Protein AF-A0A941PP85-F1 (afdb_monomer)

Structure (mmCIF, N/CA/C/O backbone):
data_AF-A0A941PP85-F1
#
_entry.id   AF-A0A941PP85-F1
#
loop_
_atom_site.group_PDB
_atom_site.id
_atom_site.type_symbol
_atom_site.label_atom_id
_atom_site.label_alt_id
_atom_site.label_comp_id
_atom_site.label_asym_id
_atom_site.label_entity_id
_atom_site.label_seq_id
_atom_site.pdbx_PDB_ins_code
_atom_site.Cartn_x
_atom_site.Cartn_y
_atom_site.Cartn_z
_atom_site.occupancy
_atom_site.B_iso_or_equiv
_atom_site.auth_seq_id
_atom_site.auth_comp_id
_atom_site.auth_asym_id
_atom_site.auth_atom_id
_atom_site.pdbx_PDB_model_num
ATOM 1 N N . PRO A 1 1 ? -8.841 1.679 -11.461 1.00 78.00 1 PRO A N 1
ATOM 2 C CA . PRO A 1 1 ? -8.427 0.319 -11.877 1.00 78.00 1 PRO A CA 1
ATOM 3 C C . PRO A 1 1 ? -7.120 -0.069 -11.171 1.00 78.00 1 PRO A C 1
ATOM 5 O O . PRO A 1 1 ? -6.156 0.696 -11.206 1.00 78.00 1 PRO A O 1
ATOM 8 N N . ARG A 1 2 ? -7.086 -1.244 -10.525 1.00 77.19 2 ARG A N 1
ATOM 9 C CA . ARG A 1 2 ? -5.952 -1.654 -9.685 1.00 77.19 2 ARG A CA 1
ATOM 10 C C . ARG A 1 2 ? -4.659 -1.758 -10.512 1.00 77.19 2 ARG A C 1
ATOM 12 O O . ARG A 1 2 ? -4.675 -2.441 -11.537 1.00 77.19 2 ARG A O 1
ATOM 19 N N . PRO A 1 3 ? -3.539 -1.161 -10.065 1.00 80.56 3 PRO A N 1
ATOM 20 C CA . PRO A 1 3 ? -2.272 -1.281 -10.775 1.00 80.56 3 PRO A CA 1
ATOM 21 C C . PRO A 1 3 ? -1.810 -2.748 -10.845 1.00 80.56 3 PRO A C 1
ATOM 23 O O . PRO A 1 3 ? -2.050 -3.517 -9.902 1.00 80.56 3 PRO A O 1
ATOM 26 N N . PRO A 1 4 ? -1.152 -3.152 -11.948 1.00 85.44 4 PRO A N 1
ATOM 27 C CA . PRO A 1 4 ? -0.679 -4.517 -12.127 1.00 85.44 4 PRO A CA 1
ATOM 28 C C . PRO A 1 4 ? 0.355 -4.879 -11.058 1.00 85.44 4 PRO A C 1
ATOM 30 O O . PRO A 1 4 ? 1.186 -4.065 -10.653 1.00 85.44 4 PRO A 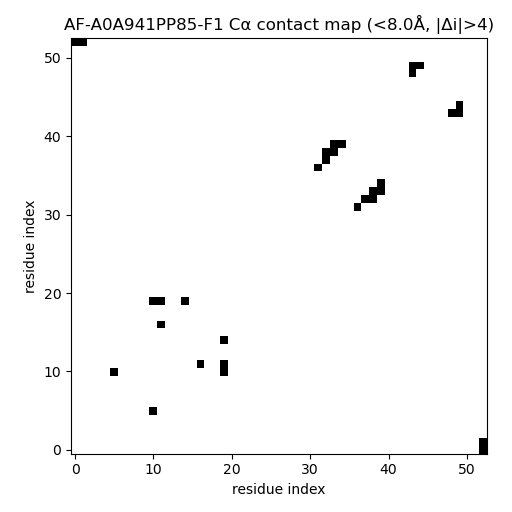O 1
ATOM 33 N N . ARG A 1 5 ? 0.305 -6.127 -10.582 1.00 87.75 5 ARG A N 1
ATOM 34 C CA . ARG A 1 5 ? 1.316 -6.649 -9.657 1.00 87.75 5 ARG A CA 1
ATOM 35 C C . ARG A 1 5 ? 2.566 -7.016 -10.449 1.00 87.75 5 ARG A C 1
ATOM 37 O O . ARG A 1 5 ? 2.488 -7.829 -11.362 1.00 87.75 5 ARG A O 1
ATOM 44 N N . VAL A 1 6 ? 3.707 -6.458 -10.060 1.00 89.19 6 VAL A N 1
ATOM 45 C CA . VAL A 1 6 ? 5.006 -6.714 -10.694 1.00 89.19 6 VAL A CA 1
ATOM 46 C C . VAL A 1 6 ? 5.844 -7.612 -9.785 1.00 89.19 6 VAL A C 1
ATOM 48 O O . VAL A 1 6 ? 5.922 -7.377 -8.576 1.00 89.19 6 VAL A O 1
ATOM 51 N N . ASN A 1 7 ? 6.453 -8.658 -10.349 1.00 90.06 7 ASN A N 1
ATOM 52 C CA . ASN A 1 7 ? 7.401 -9.492 -9.614 1.00 90.06 7 ASN A CA 1
ATOM 53 C C . ASN A 1 7 ? 8.672 -8.681 -9.336 1.00 90.06 7 ASN A C 1
ATOM 55 O O . ASN A 1 7 ? 9.180 -7.997 -10.218 1.00 90.06 7 ASN A O 1
ATOM 59 N N . ARG A 1 8 ? 9.225 -8.785 -8.123 1.00 86.94 8 ARG A N 1
ATOM 60 C CA . ARG A 1 8 ? 10.467 -8.094 -7.757 1.00 86.94 8 ARG A CA 1
ATOM 61 C C . ARG A 1 8 ? 11.628 -8.444 -8.694 1.00 86.94 8 ARG A C 1
ATOM 63 O O . ARG A 1 8 ? 12.428 -7.563 -8.980 1.00 86.94 8 ARG A O 1
ATOM 70 N N . ALA A 1 9 ? 11.691 -9.682 -9.189 1.00 90.06 9 ALA A N 1
ATOM 71 C CA . ALA A 1 9 ? 12.735 -10.121 -10.118 1.00 90.06 9 ALA A CA 1
ATOM 72 C C . ALA A 1 9 ? 12.686 -9.411 -11.484 1.00 90.06 9 ALA A C 1
ATOM 74 O O . ALA A 1 9 ? 13.718 -9.277 -12.122 1.00 90.06 9 ALA A O 1
ATOM 75 N N . THR A 1 10 ? 11.510 -8.940 -11.912 1.00 91.94 10 THR A N 1
ATOM 76 C CA . THR A 1 10 ? 11.292 -8.266 -13.208 1.00 91.94 10 THR A CA 1
ATOM 77 C C . THR A 1 10 ? 10.949 -6.783 -13.030 1.00 91.94 10 THR A C 1
ATOM 79 O O . THR A 1 10 ? 10.460 -6.120 -13.942 1.00 91.94 10 THR A O 1
ATOM 82 N N . ALA A 1 11 ? 11.118 -6.250 -11.817 1.00 90.75 11 ALA A N 1
ATOM 83 C CA . ALA A 1 11 ? 10.722 -4.886 -11.488 1.00 90.75 11 ALA A CA 1
ATOM 84 C C . ALA A 1 11 ? 11.620 -3.844 -12.169 1.00 90.75 11 ALA A C 1
ATOM 86 O O . ALA A 1 11 ? 11.146 -2.758 -12.492 1.00 90.75 11 ALA A O 1
ATOM 87 N N . SER A 1 12 ? 12.884 -4.192 -12.433 1.00 90.25 12 SER A N 1
ATOM 88 C CA . SER A 1 12 ? 13.833 -3.360 -13.182 1.00 90.25 12 SER A CA 1
ATOM 89 C C . SER A 1 12 ? 13.338 -2.976 -14.571 1.00 90.25 12 SER A C 1
ATOM 91 O O . SER A 1 12 ? 13.652 -1.893 -15.049 1.00 90.25 12 SER A O 1
ATOM 93 N N . ASP A 1 13 ? 12.543 -3.845 -15.193 1.00 92.56 13 ASP A N 1
ATOM 94 C CA . ASP A 1 13 ? 12.162 -3.712 -16.601 1.00 92.56 13 ASP A CA 1
ATOM 95 C C . ASP A 1 13 ? 10.982 -2.748 -16.788 1.00 92.56 13 ASP A C 1
ATOM 97 O O . ASP A 1 13 ? 10.693 -2.311 -17.897 1.00 92.56 13 ASP A O 1
ATOM 101 N N . SER A 1 14 ? 10.275 -2.425 -15.699 1.00 89.56 14 SER A N 1
AT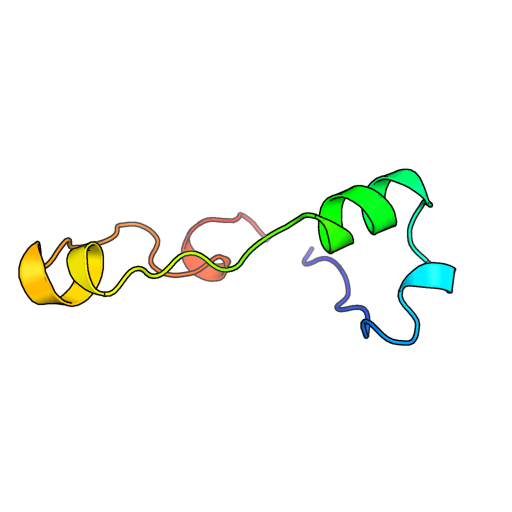OM 102 C CA . SER A 1 14 ? 9.027 -1.648 -15.721 1.00 89.56 14 SER A CA 1
ATOM 103 C C . SER A 1 14 ? 9.023 -0.433 -14.794 1.00 89.56 14 SER A C 1
ATOM 105 O O . SER A 1 14 ? 8.156 0.429 -14.934 1.00 89.56 14 SER A O 1
ATOM 107 N N . LEU A 1 15 ? 9.964 -0.341 -13.850 1.00 90.38 15 LEU A N 1
ATOM 108 C CA . LEU A 1 15 ? 10.041 0.747 -12.876 1.00 90.38 15 LEU A CA 1
ATOM 109 C C . LEU A 1 15 ? 11.261 1.630 -13.124 1.00 90.38 15 LEU A C 1
ATOM 111 O O . LEU A 1 15 ? 12.319 1.165 -13.539 1.00 90.38 15 LEU A O 1
ATOM 115 N N . SER A 1 16 ? 11.130 2.920 -12.809 1.00 93.56 16 SER A N 1
ATOM 116 C CA . SER A 1 16 ? 12.256 3.844 -12.913 1.00 93.56 16 SER A CA 1
ATOM 117 C C . SER A 1 16 ? 13.343 3.524 -11.871 1.00 93.56 16 SER A C 1
ATOM 119 O O . SER A 1 16 ? 13.027 3.058 -10.769 1.00 93.56 16 SER A O 1
ATOM 121 N N . PRO A 1 17 ? 14.621 3.842 -12.152 1.00 92.56 17 PRO A N 1
ATOM 122 C CA . PRO A 1 17 ? 15.712 3.652 -11.194 1.00 92.56 17 PRO A CA 1
ATOM 123 C C . PRO A 1 17 ? 15.465 4.327 -9.837 1.00 92.56 17 PRO A C 1
ATOM 125 O O . PRO A 1 17 ? 15.758 3.749 -8.791 1.00 92.56 17 PRO A O 1
ATOM 128 N N . LEU A 1 18 ? 14.855 5.519 -9.838 1.00 94.12 18 LEU A N 1
ATOM 129 C CA . LEU A 1 18 ? 14.504 6.237 -8.611 1.00 94.12 18 LEU A CA 1
ATOM 130 C C . LEU A 1 18 ? 13.480 5.462 -7.764 1.00 94.12 18 LEU A C 1
ATOM 132 O O . LEU A 1 18 ? 13.646 5.345 -6.550 1.00 94.12 18 LEU A O 1
ATOM 136 N N . MET A 1 19 ? 12.446 4.890 -8.393 1.00 92.06 19 MET A N 1
ATOM 137 C CA . MET A 1 19 ? 11.458 4.063 -7.689 1.00 92.06 19 MET A CA 1
ATOM 138 C C . MET A 1 19 ? 12.091 2.794 -7.115 1.00 92.06 19 MET A C 1
ATOM 140 O O . MET A 1 19 ? 11.775 2.408 -5.989 1.00 92.06 19 MET A O 1
ATOM 144 N N . LEU A 1 20 ? 13.003 2.163 -7.857 1.00 91.75 20 LEU A N 1
ATOM 145 C CA . LEU A 1 20 ? 13.718 0.975 -7.390 1.00 91.75 20 LEU A CA 1
ATOM 146 C C . LEU A 1 20 ? 14.589 1.283 -6.165 1.00 91.75 20 LEU A C 1
ATOM 148 O O . LEU A 1 20 ? 14.555 0.506 -5.210 1.00 91.75 20 LEU A O 1
ATOM 152 N N . SER A 1 21 ? 15.295 2.422 -6.150 1.00 92.44 21 SER A N 1
ATOM 153 C CA . SER A 1 21 ? 16.080 2.871 -4.984 1.00 92.44 21 SER A CA 1
ATOM 154 C C . SER A 1 21 ? 15.186 3.042 -3.758 1.00 92.44 21 SER A C 1
ATOM 156 O O . SER A 1 21 ? 15.420 2.424 -2.719 1.00 92.44 21 SER A O 1
ATOM 158 N N . PHE A 1 22 ? 14.076 3.768 -3.912 1.00 92.44 22 PHE A N 1
ATOM 159 C CA . PHE A 1 22 ? 13.111 3.973 -2.832 1.00 92.44 22 PHE A CA 1
ATOM 160 C C . PHE A 1 22 ? 12.554 2.646 -2.278 1.00 92.44 22 PHE A C 1
ATOM 162 O O . PHE A 1 22 ? 12.481 2.428 -1.063 1.00 92.44 22 PHE A O 1
ATOM 169 N N . MET A 1 23 ? 12.183 1.715 -3.163 1.00 90.50 23 MET A N 1
ATOM 170 C CA . MET A 1 23 ? 11.694 0.387 -2.773 1.00 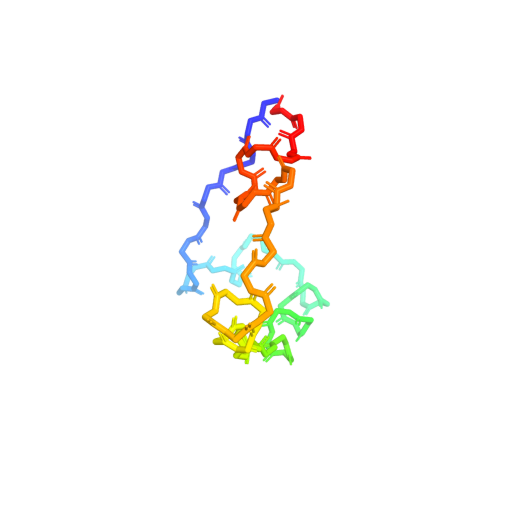90.50 23 MET A CA 1
ATOM 171 C C . MET A 1 23 ? 12.778 -0.496 -2.137 1.00 90.50 23 MET A C 1
ATOM 173 O O . MET A 1 23 ? 12.444 -1.444 -1.421 1.00 90.50 23 MET A O 1
ATOM 177 N N . GLY A 1 24 ? 14.055 -0.238 -2.426 1.00 90.06 24 GLY A N 1
ATOM 178 C CA . GLY A 1 24 ? 15.205 -0.912 -1.822 1.00 90.06 24 GLY A CA 1
ATOM 179 C C . GLY A 1 24 ? 15.498 -0.430 -0.402 1.00 90.06 24 GLY A C 1
ATOM 180 O O . GLY A 1 24 ? 15.836 -1.237 0.459 1.00 90.06 24 GLY A O 1
ATOM 181 N N . GLU A 1 25 ? 15.307 0.862 -0.143 1.00 93.88 25 GLU A N 1
ATOM 182 C CA . GLU A 1 25 ? 15.514 1.482 1.172 1.00 93.88 25 GLU A CA 1
ATOM 183 C C . GLU A 1 25 ? 14.352 1.240 2.146 1.00 93.88 25 GLU A C 1
ATOM 185 O O . GLU A 1 25 ? 14.522 1.295 3.369 1.00 93.88 25 GLU A O 1
ATOM 190 N N . SER A 1 26 ? 13.165 0.952 1.608 1.00 89.94 26 SER 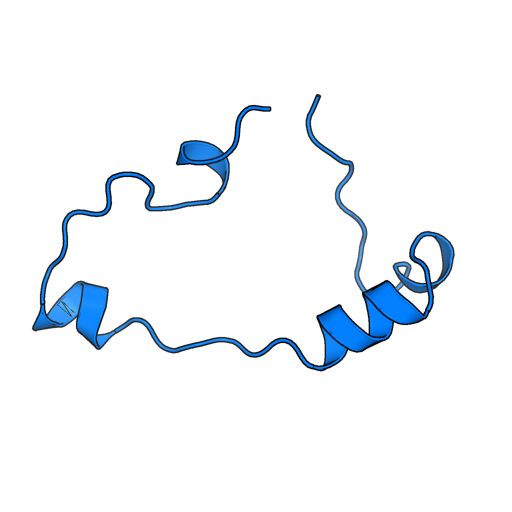A N 1
ATOM 191 C CA . SER A 1 26 ? 11.958 0.653 2.377 1.00 89.94 26 SER A CA 1
ATOM 192 C C . SER A 1 26 ? 12.165 -0.523 3.339 1.00 89.94 26 SER A C 1
ATOM 194 O O . SER A 1 26 ? 12.587 -1.611 2.946 1.00 89.94 26 SER A O 1
ATOM 196 N N . ARG A 1 27 ? 11.798 -0.338 4.613 1.00 90.75 27 ARG A N 1
ATOM 197 C CA . ARG A 1 27 ? 11.939 -1.363 5.661 1.00 90.75 27 ARG A CA 1
ATOM 198 C C . ARG A 1 27 ? 10.587 -1.843 6.166 1.00 90.75 27 ARG A C 1
ATOM 200 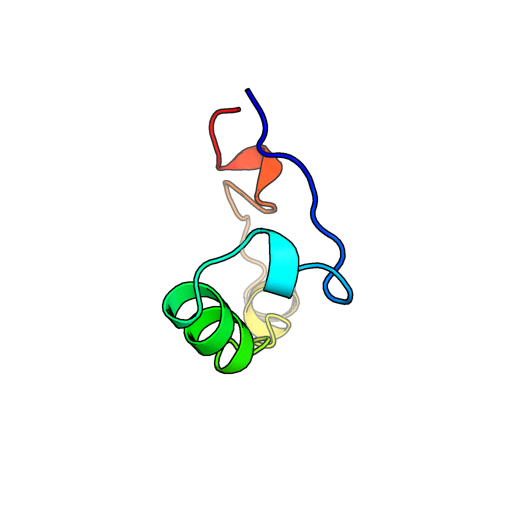O O . ARG A 1 27 ? 9.605 -1.104 6.181 1.00 90.75 27 ARG A O 1
ATOM 207 N N . ARG A 1 28 ? 10.547 -3.090 6.636 1.00 91.19 28 ARG A N 1
ATOM 208 C CA . ARG A 1 28 ? 9.392 -3.620 7.368 1.00 91.19 28 ARG A CA 1
ATOM 209 C C . ARG A 1 28 ? 9.468 -3.147 8.816 1.00 91.19 28 ARG A C 1
ATOM 211 O O . ARG A 1 28 ? 10.487 -3.344 9.468 1.00 91.19 28 ARG A O 1
ATOM 218 N N . ILE A 1 29 ? 8.385 -2.553 9.304 1.00 94.00 29 ILE A N 1
ATOM 219 C CA . ILE A 1 29 ? 8.254 -2.112 10.695 1.00 94.00 29 ILE A CA 1
ATOM 220 C C . ILE A 1 29 ? 7.410 -3.136 11.457 1.00 94.00 29 ILE A C 1
ATOM 222 O O . ILE A 1 29 ? 6.361 -3.571 10.972 1.00 94.00 29 ILE A O 1
ATOM 226 N N . ASP A 1 30 ? 7.868 -3.518 12.649 1.00 96.25 30 ASP A N 1
ATOM 227 C CA . ASP A 1 30 ? 7.111 -4.376 13.557 1.00 96.25 30 ASP A CA 1
ATOM 228 C C . ASP A 1 30 ? 5.888 -3.620 14.108 1.00 96.25 30 ASP A C 1
ATOM 230 O O . ASP A 1 30 ? 5.995 -2.512 14.632 1.00 96.25 30 ASP A O 1
ATOM 234 N N . ASN A 1 31 ? 4.706 -4.224 13.980 1.00 95.88 31 ASN A N 1
ATOM 235 C CA . ASN A 1 31 ? 3.441 -3.678 14.473 1.00 95.88 31 ASN A CA 1
ATOM 236 C C . ASN A 1 31 ? 2.828 -4.491 15.625 1.00 95.88 31 ASN A C 1
ATOM 238 O O . ASN A 1 31 ? 1.647 -4.327 15.935 1.00 95.88 31 ASN A O 1
ATOM 242 N N . THR A 1 32 ? 3.613 -5.341 16.285 1.00 97.50 32 THR A N 1
ATOM 243 C CA . THR A 1 32 ? 3.198 -6.192 17.406 1.00 97.50 32 THR A CA 1
ATOM 244 C C . THR A 1 32 ? 2.604 -5.364 18.532 1.00 97.50 32 THR A C 1
ATOM 246 O O . THR A 1 32 ? 1.499 -5.668 18.978 1.00 97.50 32 THR A O 1
ATOM 249 N N . ARG A 1 33 ? 3.261 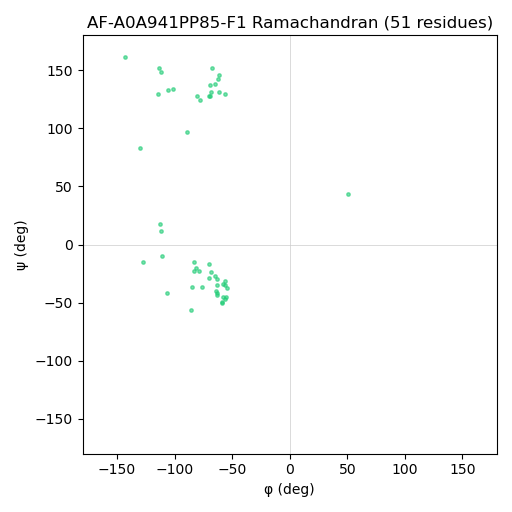-4.267 18.928 1.00 97.31 33 ARG A N 1
ATOM 250 C CA . ARG A 1 33 ? 2.757 -3.381 19.989 1.00 97.31 33 ARG A CA 1
ATOM 251 C C . ARG A 1 33 ? 1.387 -2.811 19.641 1.00 97.31 33 ARG A C 1
ATOM 253 O O . ARG A 1 33 ? 0.444 -2.928 20.415 1.00 97.31 33 ARG A O 1
ATOM 260 N N . LEU A 1 34 ? 1.252 -2.272 18.431 1.00 96.50 34 LEU A N 1
ATOM 261 C CA . LEU A 1 34 ? -0.005 -1.719 17.929 1.00 96.50 34 LEU A CA 1
ATOM 262 C C . LEU A 1 34 ? -1.143 -2.749 17.987 1.00 96.50 34 LEU A C 1
ATOM 264 O O . LEU A 1 34 ? -2.251 -2.426 18.415 1.00 96.50 34 LEU A O 1
ATOM 268 N N . LYS A 1 35 ? -0.868 -3.985 17.556 1.00 94.31 35 LYS A N 1
ATOM 269 C CA . LYS A 1 35 ? -1.888 -5.030 17.398 1.00 94.31 35 LYS A CA 1
ATOM 270 C C . LYS A 1 35 ? -2.194 -5.800 18.681 1.00 94.31 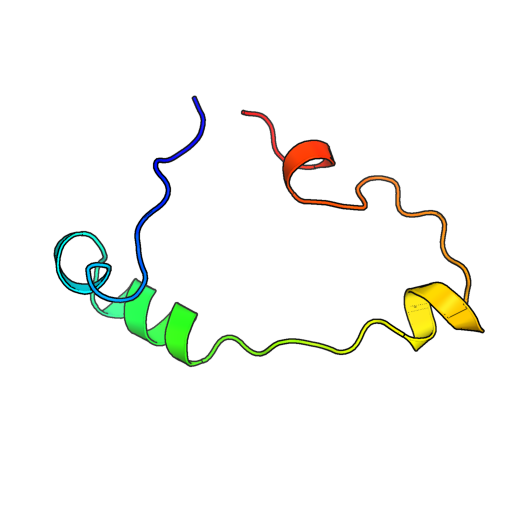35 LYS A C 1
ATOM 272 O O . LYS A 1 35 ? -3.340 -6.191 18.877 1.00 94.31 35 LYS A O 1
ATOM 277 N N . ARG A 1 36 ? -1.194 -6.057 19.530 1.00 96.19 36 ARG A N 1
ATOM 278 C CA . ARG A 1 36 ? -1.308 -6.955 20.694 1.00 96.19 36 ARG A CA 1
ATOM 279 C C . ARG A 1 36 ? -1.347 -6.219 22.029 1.00 96.19 36 ARG A C 1
ATOM 281 O O . ARG A 1 36 ? -2.147 -6.588 22.885 1.00 96.19 36 ARG A O 1
ATOM 288 N N . GLU A 1 37 ? -0.518 -5.191 22.193 1.00 98.00 37 GLU A N 1
ATOM 289 C CA . GLU A 1 37 ? -0.423 -4.426 23.445 1.00 98.00 37 GLU A CA 1
ATOM 290 C C . GLU A 1 37 ? -1.477 -3.319 23.483 1.00 98.00 37 GLU A C 1
ATOM 292 O O . GLU A 1 37 ? -2.324 -3.298 24.369 1.00 98.00 37 GLU A O 1
ATOM 297 N N . LEU A 1 38 ? -1.468 -2.441 22.476 1.00 97.62 38 LEU A N 1
ATOM 298 C CA . LEU A 1 38 ? -2.369 -1.288 22.386 1.00 97.62 38 LEU A CA 1
ATOM 299 C C . LEU A 1 38 ? -3.758 -1.652 21.851 1.00 97.62 38 LEU A C 1
ATOM 301 O O . LEU A 1 38 ? -4.708 -0.903 22.053 1.00 97.62 38 LEU A O 1
ATOM 305 N N . ARG A 1 39 ? -3.876 -2.797 21.163 1.00 94.56 39 ARG A N 1
ATOM 306 C CA . ARG A 1 39 ? -5.139 -3.366 20.653 1.00 94.56 39 ARG A CA 1
ATOM 307 C C . ARG A 1 39 ? -5.979 -2.369 19.845 1.00 94.56 39 ARG A C 1
ATOM 309 O O . ARG A 1 39 ? -7.199 -2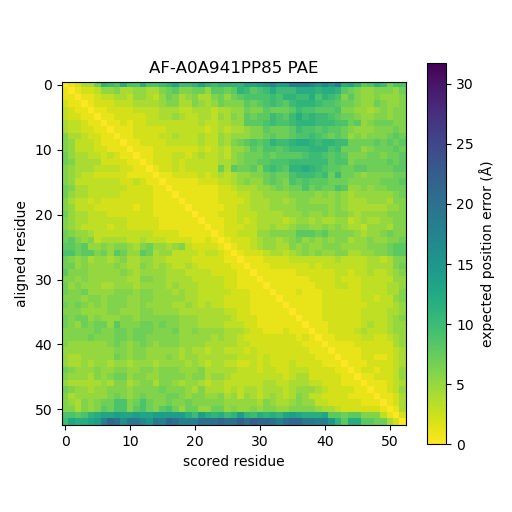.296 19.994 1.00 94.56 39 ARG A O 1
ATOM 316 N N . LEU A 1 40 ? -5.327 -1.600 18.972 1.00 96.50 40 LEU A N 1
ATOM 317 C CA . LEU A 1 40 ? -6.017 -0.602 18.155 1.00 96.50 40 LEU A CA 1
ATOM 318 C C . LEU A 1 40 ? -7.006 -1.259 17.178 1.00 96.50 40 LEU A C 1
ATOM 320 O O . LEU A 1 40 ? -6.677 -2.239 16.506 1.00 96.50 40 LEU A O 1
ATOM 324 N N . ARG A 1 41 ? -8.197 -0.664 17.025 1.00 95.69 41 ARG A N 1
ATOM 325 C CA . ARG A 1 41 ? -9.134 -0.997 15.938 1.00 95.69 41 ARG A CA 1
ATOM 326 C C . ARG A 1 41 ? -8.828 -0.114 14.731 1.00 95.69 41 ARG A C 1
ATOM 328 O O . ARG A 1 41 ? -9.251 1.037 14.669 1.00 95.69 41 ARG A O 1
ATOM 335 N N . LEU A 1 42 ? -8.053 -0.645 13.788 1.00 94.38 42 LEU A N 1
ATOM 336 C CA . LEU A 1 42 ? -7.6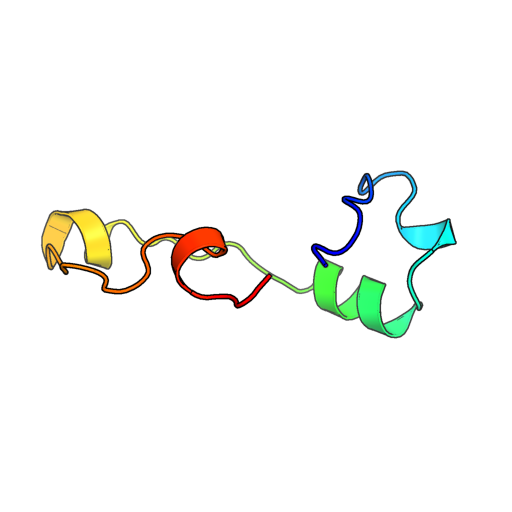80 0.075 12.570 1.00 94.38 42 LEU A CA 1
ATOM 337 C C . LEU A 1 42 ? -8.894 0.242 11.651 1.00 94.38 42 LEU A C 1
ATOM 339 O O . LEU A 1 42 ? -9.531 -0.744 11.292 1.00 94.38 42 LEU A O 1
ATOM 343 N N . ARG A 1 43 ? -9.170 1.481 11.225 1.00 94.62 43 ARG A N 1
ATOM 344 C CA . ARG A 1 43 ? -10.210 1.771 10.222 1.00 94.62 43 ARG A CA 1
ATOM 345 C C . ARG A 1 43 ? -9.884 1.136 8.867 1.00 94.62 43 ARG A C 1
ATOM 347 O O . ARG A 1 43 ? -10.789 0.679 8.183 1.00 94.62 43 ARG A O 1
ATOM 354 N N . TYR A 1 44 ? -8.594 1.076 8.531 1.00 94.75 44 TYR A N 1
ATOM 355 C CA . TYR A 1 44 ? -8.079 0.487 7.297 1.00 94.75 44 TYR A CA 1
ATOM 356 C C . TYR A 1 44 ? -6.937 -0.493 7.617 1.00 94.75 44 TYR A C 1
ATOM 358 O O . TYR A 1 44 ? -5.768 -0.102 7.616 1.00 94.75 44 TYR A O 1
ATOM 366 N N . PRO A 1 45 ? -7.240 -1.752 7.987 1.00 92.69 45 PRO A N 1
ATOM 367 C CA . PRO A 1 45 ? -6.227 -2.724 8.407 1.00 92.69 45 PRO A CA 1
ATOM 368 C C . PRO A 1 45 ? -5.325 -3.213 7.263 1.00 92.69 45 PRO A C 1
ATOM 370 O O . PRO A 1 45 ? -4.258 -3.771 7.529 1.00 92.69 45 PRO A O 1
ATOM 373 N N . GLY A 1 46 ? -5.742 -3.011 6.012 1.00 90.69 46 GLY A N 1
ATOM 374 C CA . GLY A 1 46 ? -4.999 -3.394 4.815 1.00 90.69 46 GLY A CA 1
ATOM 375 C C . GLY A 1 46 ? -5.145 -2.374 3.680 1.00 90.69 46 GLY A C 1
ATOM 376 O O . GLY A 1 46 ? -6.076 -1.564 3.693 1.00 90.69 46 GLY A O 1
ATOM 377 N N . PRO A 1 47 ? -4.247 -2.390 2.679 1.00 87.50 47 PRO A N 1
ATOM 378 C CA . PRO A 1 47 ? -4.290 -1.447 1.559 1.00 87.50 47 PRO A CA 1
ATOM 379 C C . PRO A 1 47 ? -5.604 -1.494 0.770 1.00 87.50 47 PRO A C 1
ATOM 381 O O . PRO A 1 47 ? -6.075 -0.468 0.301 1.00 87.50 47 PRO A O 1
ATOM 384 N N . ASP A 1 48 ? -6.207 -2.676 0.652 1.00 88.81 48 ASP A N 1
ATOM 385 C CA . ASP A 1 48 ? -7.491 -2.915 -0.014 1.00 88.81 48 ASP A CA 1
ATOM 386 C C . ASP A 1 48 ? -8.663 -2.203 0.670 1.00 88.81 48 ASP A C 1
ATOM 388 O O . ASP A 1 48 ? -9.606 -1.797 0.001 1.00 88.81 48 ASP A O 1
ATOM 392 N N . THR A 1 49 ? -8.581 -1.995 1.985 1.00 93.00 49 THR A N 1
ATOM 393 C CA . THR A 1 49 ? -9.610 -1.260 2.733 1.00 93.00 49 THR A CA 1
ATOM 394 C C . THR A 1 49 ? -9.435 0.258 2.663 1.00 93.00 49 THR A C 1
ATOM 396 O O . THR A 1 49 ? -10.400 0.981 2.885 1.00 93.00 49 THR A O 1
ATOM 399 N N . GLY A 1 50 ? -8.219 0.746 2.378 1.00 89.75 50 GLY A N 1
ATOM 400 C CA . GLY A 1 50 ? -7.863 2.169 2.468 1.00 89.75 50 GLY A CA 1
ATOM 401 C C . GLY A 1 50 ? -7.591 2.877 1.139 1.00 89.75 50 GLY A C 1
ATOM 402 O O . GLY A 1 50 ? -7.459 4.099 1.137 1.00 89.75 50 GLY A O 1
ATOM 403 N N . LEU A 1 51 ? -7.484 2.151 0.023 1.00 87.12 51 LEU A N 1
ATOM 404 C CA . LEU A 1 51 ? -7.206 2.720 -1.297 1.00 87.12 51 LEU A CA 1
ATOM 405 C C . LEU A 1 51 ? -8.404 2.525 -2.230 1.00 87.12 51 LEU A C 1
ATOM 407 O O . LEU A 1 51 ? -8.906 1.413 -2.389 1.00 87.12 51 LEU A O 1
ATOM 411 N N . LEU A 1 52 ? -8.835 3.609 -2.879 1.00 73.81 52 LEU A N 1
ATOM 412 C CA . LEU A 1 52 ? -9.829 3.552 -3.951 1.00 73.81 52 LEU A CA 1
ATOM 413 C C . LEU A 1 52 ? -9.199 2.858 -5.169 1.00 73.81 52 LEU A C 1
ATOM 415 O O . LEU A 1 52 ? -8.064 3.158 -5.539 1.00 73.81 52 LEU A O 1
ATOM 419 N N . SER A 1 53 ? -9.910 1.877 -5.727 1.00 67.75 53 SER A N 1
ATOM 420 C CA . SER A 1 53 ? -9.403 0.956 -6.759 1.00 67.75 53 SER A CA 1
ATOM 421 C C . SER A 1 53 ? -9.384 1.544 -8.160 1.00 67.75 53 SER A C 1
ATOM 423 O O . SER A 1 53 ? -10.391 2.132 -8.601 1.00 67.75 53 SER A O 1
#

Radius of gyration: 15.26 Å; Cα contacts (8 Å, |Δi|>4): 16; chains: 1; bounding box: 26×16×40 Å

Sequence (53 aa):
PRPPRVNRATASDSLSPLMLSFMGESRRIDNTRLKRELRLRLRYPGPDTGLLS

Secondary structure (DSSP, 8-state):
-PPPP--GGGGGGTS-HHHHHHHHH--PPP-HIIIIIS----S-SSHHHHS--

Mean predicted aligned error: 4.71 Å

Solvent-accessible surface area (backbone atoms only — not comparable to full-atom values): 3643 Å² total; per-residue (Å²): 107,73,78,83,88,74,55,78,92,59,34,76,82,79,46,55,71,69,57,52,51,54,65,66,71,60,74,90,76,89,55,61,56,51,60,68,73,66,54,63,85,64,92,50,83,45,68,81,70,66,50,91,88

pLDDT: mean 90.77, std 5.91, range [67.75, 98.0]

Foldseek 3Di:
DDDDDDDPVCCVVPDDPVVVVVVVPDDDDDCCCVCPVVNDDDCDPDPVSVDDD